Protein AF-A0A349KTE0-F1 (afdb_monomer_lite)

Foldseek 3Di:
DLQQLLQLCLPAVFFLPDDCSNVSSVVSSVVSVVVVVVVVVCLVVVNQDQDDLVLLVVLVVLLVVLLVLQQCDQEVPCGQASYPPGPHGNVSVVSSVVVLVVVLVVVLVVSCVVRVVRHSSSSSNVSSVVSSVSSVVSND

Radius of gyration: 15.8 Å; chains: 1; bounding box: 38×25×48 Å

pLDDT: mean 93.39, std 5.72, range [71.94, 98.75]

Sequence (140 aa):
ALDEFARIRGDEETDLSGTARAAMAIQARADEADRFSRDIDNAEQAKLPRLSAARFAALDKKLNLVYRKIMDAAPPGAPGLVSQYATVTKDNVRHAQRAWLAYRDALVGFGVLRYPAIPASAWKAMLTERRIVQLSELLQ

Secondary structure (DSSP, 8-state):
-HHHHHHHHHHHSS---SS-HHHHHHHHHHHHHHHHHHHHHHHHTT-S----HHHHHHHHHHHHHHHHHHHH---TT-TTBSSTT---BHHHHHHHHHHHHHHHHHHHHHHHHH-TTS-HHHHHHHHHHHHHHHHHHTT-

Structure (mmCIF, N/CA/C/O backbone):
data_AF-A0A349KTE0-F1
#
_entry.id   AF-A0A349KTE0-F1
#
loop_
_atom_site.group_PDB
_atom_site.id
_atom_site.type_symbol
_atom_site.label_atom_id
_atom_site.label_alt_id
_atom_site.label_comp_id
_atom_site.label_asym_id
_atom_site.label_entity_id
_atom_site.label_seq_id
_atom_site.pdbx_PDB_ins_code
_atom_site.Cartn_x
_atom_site.Cartn_y
_atom_site.Cartn_z
_atom_site.occupancy
_atom_site.B_iso_or_equiv
_atom_site.auth_seq_id
_atom_site.auth_comp_id
_atom_site.auth_asym_id
_atom_site.auth_atom_id
_atom_site.pdbx_PDB_model_num
ATOM 1 N N . ALA A 1 1 ? -2.534 -12.111 3.142 1.00 95.00 1 ALA A N 1
ATOM 2 C CA . ALA A 1 1 ? -2.794 -10.841 2.426 1.00 95.00 1 ALA A CA 1
ATOM 3 C C . ALA A 1 1 ? -1.601 -9.891 2.527 1.00 95.00 1 ALA A C 1
ATOM 5 O O . ALA A 1 1 ? -1.104 -9.499 1.483 1.00 95.00 1 ALA A O 1
ATOM 6 N N . LEU A 1 2 ? -1.103 -9.582 3.738 1.00 97.38 2 LEU A N 1
ATOM 7 C CA . LEU A 1 2 ? 0.149 -8.828 3.920 1.00 97.38 2 LEU A CA 1
ATOM 8 C C . LEU A 1 2 ? 1.325 -9.478 3.182 1.00 97.38 2 LEU A C 1
ATOM 10 O O . LEU A 1 2 ? 1.927 -8.823 2.344 1.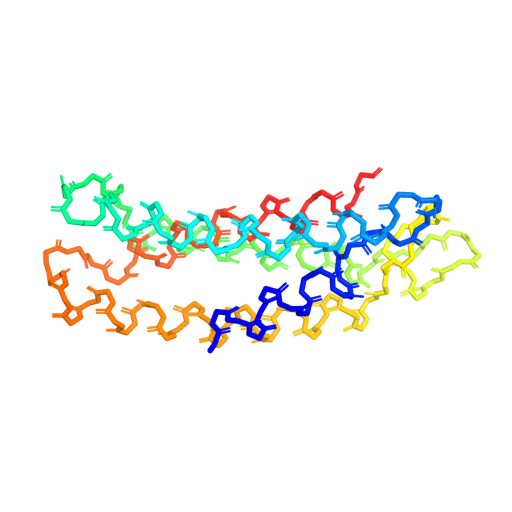00 97.38 2 LEU A O 1
ATOM 14 N N . ASP A 1 3 ? 1.595 -10.760 3.447 1.00 97.88 3 ASP A N 1
ATOM 15 C CA . ASP A 1 3 ? 2.742 -11.464 2.854 1.00 97.88 3 ASP A CA 1
ATOM 16 C C . ASP A 1 3 ? 2.748 -11.408 1.329 1.00 97.88 3 ASP A C 1
ATOM 18 O O . ASP A 1 3 ? 3.791 -11.182 0.727 1.00 97.88 3 ASP A O 1
ATOM 22 N N . GLU A 1 4 ? 1.577 -11.564 0.708 1.00 98.19 4 GLU A N 1
ATOM 23 C CA . GLU A 1 4 ? 1.454 -11.519 -0.747 1.00 98.19 4 GLU A CA 1
ATOM 24 C C . GLU A 1 4 ? 1.688 -10.108 -1.291 1.00 98.19 4 GLU A C 1
ATOM 26 O O . GLU A 1 4 ? 2.428 -9.938 -2.255 1.00 98.19 4 GLU A O 1
ATOM 31 N N . PHE A 1 5 ? 1.129 -9.080 -0.643 1.00 98.44 5 PHE A N 1
ATOM 32 C CA . PHE A 1 5 ? 1.420 -7.697 -1.013 1.00 98.44 5 PHE A CA 1
ATOM 33 C C . PHE A 1 5 ? 2.912 -7.369 -0.849 1.00 98.44 5 PHE A C 1
ATOM 35 O O . PHE A 1 5 ? 3.512 -6.816 -1.766 1.00 98.44 5 PHE A O 1
ATOM 42 N N . ALA A 1 6 ? 3.522 -7.748 0.275 1.00 98.00 6 ALA A N 1
ATOM 43 C CA . ALA A 1 6 ? 4.934 -7.507 0.560 1.00 98.00 6 ALA A CA 1
ATOM 44 C C . ALA A 1 6 ? 5.857 -8.233 -0.429 1.00 98.00 6 ALA A C 1
ATOM 46 O O . ALA A 1 6 ? 6.843 -7.662 -0.893 1.00 98.00 6 ALA A O 1
ATOM 47 N N . ARG A 1 7 ? 5.516 -9.476 -0.791 1.00 97.94 7 ARG A N 1
ATOM 48 C CA . ARG A 1 7 ? 6.227 -10.254 -1.808 1.00 97.94 7 ARG A CA 1
ATOM 49 C C . ARG A 1 7 ? 6.134 -9.585 -3.181 1.00 97.94 7 ARG A C 1
ATOM 51 O O . ARG A 1 7 ? 7.167 -9.318 -3.776 1.00 97.94 7 ARG A O 1
ATOM 58 N N . ILE A 1 8 ? 4.929 -9.247 -3.653 1.00 98.00 8 ILE A N 1
ATOM 59 C CA . ILE A 1 8 ? 4.746 -8.573 -4.952 1.00 98.00 8 ILE A CA 1
ATOM 60 C C . ILE A 1 8 ? 5.463 -7.214 -4.969 1.00 98.00 8 ILE A C 1
ATOM 62 O O . ILE A 1 8 ? 6.110 -6.874 -5.953 1.00 98.00 8 ILE A O 1
ATOM 66 N N . ARG A 1 9 ? 5.411 -6.436 -3.881 1.00 95.12 9 ARG A N 1
ATOM 67 C CA . ARG A 1 9 ? 6.155 -5.169 -3.768 1.00 95.12 9 ARG A CA 1
ATOM 68 C C . ARG A 1 9 ? 7.658 -5.359 -3.952 1.00 95.12 9 ARG A C 1
ATOM 70 O O . ARG A 1 9 ? 8.266 -4.610 -4.712 1.00 95.12 9 ARG A O 1
ATOM 77 N N . GLY A 1 10 ? 8.238 -6.340 -3.265 1.00 95.75 10 GLY A N 1
ATOM 78 C CA . GLY A 1 10 ? 9.665 -6.638 -3.364 1.00 95.75 10 GLY A CA 1
ATOM 79 C C . GLY A 1 10 ? 10.067 -7.178 -4.736 1.00 95.75 10 GLY A C 1
ATOM 80 O O . GLY A 1 10 ? 11.042 -6.711 -5.314 1.00 95.75 10 GLY A O 1
ATOM 81 N N . ASP A 1 11 ? 9.297 -8.123 -5.271 1.00 94.81 11 ASP A N 1
ATOM 82 C CA . ASP A 1 11 ? 9.649 -8.849 -6.495 1.00 94.81 11 ASP A CA 1
ATOM 83 C C . ASP A 1 11 ? 9.341 -8.056 -7.776 1.00 94.81 11 ASP A C 1
ATOM 85 O O . ASP A 1 11 ? 10.004 -8.244 -8.794 1.00 94.81 11 ASP A O 1
ATOM 89 N N . GLU A 1 12 ? 8.312 -7.204 -7.753 1.00 95.19 12 GLU A N 1
ATOM 90 C CA . GLU A 1 12 ? 7.742 -6.606 -8.966 1.00 95.19 12 GLU A CA 1
ATOM 91 C C . GLU A 1 12 ? 7.700 -5.073 -8.947 1.00 95.19 12 GLU A C 1
ATOM 93 O O . GLU A 1 12 ? 7.797 -4.444 -9.999 1.00 95.19 12 GLU A O 1
ATOM 98 N N . GLU A 1 13 ? 7.545 -4.448 -7.777 1.00 92.69 13 GLU A N 1
ATOM 99 C CA . GLU A 1 13 ? 7.400 -2.988 -7.638 1.00 92.69 13 GLU A CA 1
ATOM 100 C C . GLU A 1 13 ? 8.626 -2.325 -6.984 1.00 92.69 13 GLU A C 1
ATOM 102 O O . GLU A 1 13 ? 8.537 -1.231 -6.425 1.00 92.69 13 GLU A O 1
ATOM 107 N N . THR A 1 14 ? 9.771 -3.003 -7.062 1.00 91.31 14 THR A N 1
ATOM 108 C CA . THR A 1 14 ? 11.098 -2.507 -6.687 1.00 91.31 14 THR A CA 1
ATOM 109 C C . THR A 1 14 ? 11.945 -2.419 -7.951 1.00 91.31 14 THR A C 1
ATOM 111 O O . THR A 1 14 ? 11.856 -3.293 -8.812 1.00 91.31 14 THR A O 1
ATOM 114 N N . ASP A 1 15 ? 12.757 -1.370 -8.092 1.00 86.81 15 ASP A N 1
ATOM 115 C CA . ASP A 1 15 ? 13.708 -1.323 -9.199 1.00 86.81 15 ASP A CA 1
ATOM 116 C C . ASP A 1 15 ? 14.790 -2.391 -8.999 1.00 86.81 15 ASP A C 1
ATOM 118 O O . ASP A 1 15 ? 15.509 -2.401 -8.000 1.00 86.81 15 ASP A O 1
ATOM 122 N N . LEU A 1 16 ? 14.878 -3.315 -9.953 1.00 84.75 16 LEU A N 1
ATOM 123 C CA . LEU A 1 16 ? 15.804 -4.443 -9.930 1.00 84.75 16 LEU A CA 1
ATOM 124 C C . LEU A 1 16 ? 17.009 -4.218 -10.845 1.00 84.75 16 LEU A C 1
ATOM 126 O O . LEU A 1 16 ? 17.703 -5.174 -11.215 1.00 84.75 16 LEU A O 1
ATOM 130 N N . SER A 1 17 ? 17.263 -2.966 -11.215 1.00 83.50 17 SER A N 1
ATOM 131 C CA . SER A 1 17 ? 18.506 -2.560 -11.850 1.00 83.50 17 SER A CA 1
ATOM 132 C C . SER A 1 17 ? 19.695 -2.654 -10.869 1.00 83.50 17 SER A C 1
ATOM 134 O O . SER A 1 17 ? 19.551 -2.660 -9.645 1.00 83.50 17 SER A O 1
ATOM 136 N N . GLY A 1 18 ? 20.912 -2.785 -11.405 1.00 84.94 18 GLY A N 1
ATOM 137 C CA . GLY A 1 18 ? 22.141 -2.812 -10.604 1.00 84.94 18 GLY A CA 1
ATOM 138 C C . GLY A 1 18 ? 22.396 -4.100 -9.801 1.00 84.94 18 GLY A C 1
ATOM 139 O O . GLY A 1 18 ? 21.702 -5.112 -9.909 1.00 84.94 18 GLY A O 1
ATOM 140 N N . THR A 1 19 ? 23.468 -4.082 -9.004 1.00 87.38 19 THR A N 1
ATOM 141 C CA . THR A 1 19 ? 23.961 -5.253 -8.252 1.00 87.38 19 THR A CA 1
ATOM 142 C C . THR A 1 19 ? 23.279 -5.441 -6.895 1.00 87.38 19 THR A C 1
ATOM 144 O O . THR A 1 19 ? 23.279 -6.550 -6.365 1.00 87.38 19 THR A O 1
ATOM 147 N N . ALA A 1 20 ? 22.650 -4.392 -6.350 1.00 88.25 20 ALA A N 1
ATOM 148 C CA . ALA A 1 20 ? 21.967 -4.413 -5.053 1.00 88.25 20 ALA A CA 1
ATOM 149 C C . ALA A 1 20 ? 20.504 -4.900 -5.113 1.00 88.25 20 ALA A C 1
ATOM 151 O O . ALA A 1 20 ? 19.861 -5.028 -4.071 1.00 88.25 20 ALA A O 1
ATOM 152 N N . ARG A 1 21 ? 19.980 -5.214 -6.306 1.00 90.19 21 ARG A N 1
ATOM 153 C CA . ARG A 1 21 ? 18.568 -5.563 -6.556 1.00 90.19 21 ARG A CA 1
ATOM 154 C C . ARG A 1 21 ? 17.963 -6.588 -5.590 1.00 90.19 21 ARG A C 1
ATOM 156 O O . ARG A 1 21 ? 16.847 -6.410 -5.119 1.00 90.19 21 ARG A O 1
ATOM 163 N N . ALA A 1 22 ? 18.708 -7.642 -5.245 1.00 90.00 22 ALA A N 1
ATOM 164 C CA . ALA A 1 22 ? 18.221 -8.679 -4.334 1.00 90.00 22 ALA A CA 1
ATOM 165 C C . ALA A 1 22 ? 18.047 -8.144 -2.904 1.00 90.00 22 ALA A C 1
ATOM 167 O O . ALA A 1 22 ? 17.052 -8.441 -2.249 1.00 90.00 22 ALA A O 1
ATOM 168 N N . ALA A 1 23 ? 18.987 -7.318 -2.436 1.00 92.56 23 ALA A N 1
ATOM 169 C CA . ALA A 1 23 ? 18.890 -6.676 -1.131 1.00 92.56 23 ALA A CA 1
ATOM 170 C C . ALA A 1 23 ? 17.733 -5.667 -1.092 1.00 92.56 23 ALA A C 1
ATOM 172 O O . ALA A 1 23 ? 17.006 -5.622 -0.106 1.00 92.56 23 ALA A O 1
ATOM 173 N N . MET A 1 24 ? 17.513 -4.914 -2.176 1.00 92.38 24 MET A N 1
ATOM 174 C CA . MET A 1 24 ? 16.391 -3.975 -2.290 1.00 92.38 24 MET A CA 1
ATOM 175 C C . MET A 1 24 ? 15.033 -4.684 -2.236 1.00 92.38 24 MET A C 1
ATOM 177 O O . MET A 1 24 ? 14.165 -4.260 -1.478 1.00 92.38 24 MET A O 1
ATOM 181 N N . ALA A 1 25 ? 14.863 -5.793 -2.962 1.00 94.06 25 ALA A N 1
ATOM 182 C CA . ALA A 1 25 ? 13.634 -6.590 -2.922 1.00 94.06 25 ALA A CA 1
ATOM 183 C C . ALA A 1 25 ? 13.354 -7.155 -1.515 1.00 94.06 25 ALA A C 1
ATOM 185 O O . ALA A 1 25 ? 12.230 -7.075 -1.012 1.00 94.06 25 ALA A O 1
ATOM 186 N N . ILE A 1 26 ? 14.391 -7.680 -0.848 1.00 94.69 26 ILE A N 1
ATOM 187 C CA . ILE A 1 26 ? 14.298 -8.162 0.539 1.00 94.69 26 ILE A CA 1
ATOM 188 C C . ILE A 1 26 ? 13.907 -7.019 1.479 1.00 94.69 26 ILE A C 1
ATOM 190 O O . ILE A 1 26 ? 13.010 -7.196 2.304 1.00 94.69 26 ILE A O 1
ATOM 194 N N . GLN A 1 27 ? 14.537 -5.850 1.338 1.00 94.50 27 GLN A N 1
ATOM 195 C CA . GLN A 1 27 ? 14.244 -4.683 2.164 1.00 94.50 27 GLN A CA 1
ATOM 196 C C . GLN A 1 27 ? 12.806 -4.200 1.963 1.00 94.50 27 GLN A C 1
ATOM 198 O O . GLN A 1 27 ? 12.102 -3.989 2.942 1.00 94.50 27 GLN A O 1
ATOM 203 N N . ALA A 1 28 ? 12.331 -4.098 0.720 1.00 94.69 28 ALA A N 1
ATOM 204 C CA . ALA A 1 28 ? 10.960 -3.689 0.424 1.00 94.69 28 ALA A CA 1
ATOM 205 C C . ALA A 1 28 ? 9.926 -4.636 1.055 1.00 94.69 28 ALA A C 1
ATOM 207 O O . ALA A 1 28 ? 8.916 -4.184 1.598 1.00 94.69 28 ALA A O 1
ATOM 208 N N . ARG A 1 29 ? 10.191 -5.950 1.046 1.00 96.75 29 ARG A N 1
ATOM 209 C CA . ARG A 1 29 ? 9.346 -6.932 1.737 1.00 96.75 29 ARG A CA 1
ATOM 210 C C . ARG A 1 29 ? 9.393 -6.758 3.259 1.00 96.75 29 ARG A C 1
ATOM 212 O O . ARG A 1 29 ? 8.342 -6.789 3.901 1.00 96.75 29 ARG A O 1
ATOM 219 N N . ALA A 1 30 ? 10.587 -6.600 3.830 1.00 96.88 30 ALA A N 1
ATOM 220 C CA . ALA A 1 30 ? 10.775 -6.411 5.268 1.00 96.88 30 ALA A CA 1
ATOM 221 C C . ALA A 1 30 ? 10.090 -5.127 5.765 1.00 96.88 30 ALA A C 1
ATOM 223 O O . ALA A 1 30 ? 9.395 -5.153 6.779 1.00 96.88 30 ALA A O 1
ATOM 224 N N . ASP A 1 31 ? 10.181 -4.040 4.997 1.00 97.06 31 ASP A N 1
ATOM 225 C CA . ASP A 1 31 ? 9.562 -2.758 5.321 1.00 97.06 31 ASP A CA 1
ATOM 226 C C . ASP A 1 31 ? 8.043 -2.873 5.495 1.00 97.06 31 ASP A C 1
ATOM 228 O O . ASP A 1 31 ? 7.482 -2.232 6.387 1.00 97.06 31 ASP A O 1
ATOM 232 N N . GLU A 1 32 ? 7.352 -3.679 4.681 1.00 97.75 32 GLU A N 1
ATOM 233 C CA . GLU A 1 32 ? 5.907 -3.891 4.839 1.00 97.75 32 GLU A CA 1
ATOM 234 C C . GLU A 1 32 ? 5.569 -4.675 6.113 1.00 97.75 32 GLU A C 1
ATOM 236 O O . GLU A 1 32 ? 4.598 -4.337 6.796 1.00 97.75 32 GLU A O 1
ATOM 241 N N . ALA A 1 33 ? 6.382 -5.673 6.473 1.00 97.12 33 ALA A N 1
ATOM 242 C CA . ALA A 1 33 ? 6.212 -6.434 7.711 1.00 97.12 33 ALA A CA 1
ATOM 243 C C . ALA A 1 33 ? 6.457 -5.558 8.952 1.00 97.12 33 ALA A C 1
ATOM 245 O O . ALA A 1 33 ? 5.626 -5.519 9.864 1.00 97.12 33 ALA A O 1
ATOM 246 N N . ASP A 1 34 ? 7.533 -4.771 8.949 1.00 97.88 34 ASP A N 1
ATOM 247 C CA . ASP A 1 34 ? 7.853 -3.832 10.027 1.00 97.88 34 ASP A CA 1
ATOM 248 C C . ASP A 1 34 ? 6.774 -2.758 10.177 1.00 97.88 34 ASP A C 1
ATOM 250 O O . ASP A 1 34 ? 6.401 -2.356 11.281 1.00 97.88 34 ASP A O 1
ATOM 254 N N . ARG A 1 35 ? 6.256 -2.252 9.052 1.00 95.62 35 ARG A N 1
ATOM 255 C CA . ARG A 1 35 ? 5.151 -1.291 9.059 1.00 95.62 35 ARG A CA 1
ATOM 256 C C . ARG A 1 35 ? 3.877 -1.908 9.626 1.00 95.62 35 ARG A C 1
ATOM 258 O O . ARG A 1 35 ? 3.233 -1.242 10.428 1.00 95.62 35 ARG A O 1
ATOM 265 N N . PHE A 1 36 ? 3.539 -3.144 9.262 1.00 96.69 36 PHE A N 1
ATOM 266 C CA . PHE A 1 36 ? 2.408 -3.849 9.859 1.00 96.69 36 PHE A CA 1
ATOM 267 C C . PHE A 1 36 ? 2.567 -3.975 11.379 1.00 96.69 36 PHE A C 1
ATOM 269 O O . PHE A 1 36 ? 1.653 -3.591 12.103 1.00 96.69 36 PHE A O 1
ATOM 276 N N . SER A 1 37 ? 3.734 -4.411 11.870 1.00 97.00 37 SER A N 1
ATOM 277 C CA . SER A 1 37 ? 3.992 -4.503 13.316 1.00 97.00 37 SER A CA 1
ATOM 278 C C . SER A 1 37 ? 3.781 -3.156 14.013 1.00 97.00 37 SER A C 1
ATOM 280 O O . SER A 1 37 ? 3.048 -3.074 14.996 1.00 97.00 37 SER A O 1
ATOM 282 N N . ARG A 1 38 ? 4.332 -2.071 13.450 1.00 95.75 38 ARG A N 1
ATOM 283 C CA . ARG A 1 38 ? 4.143 -0.712 13.984 1.00 95.75 38 ARG A CA 1
ATOM 284 C C . ARG A 1 38 ? 2.684 -0.262 13.974 1.00 95.75 38 ARG A C 1
ATOM 286 O O . ARG A 1 38 ? 2.265 0.451 14.883 1.00 95.75 38 ARG A O 1
ATOM 293 N N . ASP A 1 39 ? 1.912 -0.633 12.956 1.00 94.19 39 ASP A N 1
ATOM 294 C CA . ASP A 1 39 ? 0.487 -0.298 12.881 1.00 94.19 39 ASP A CA 1
ATOM 295 C C . ASP A 1 39 ? -0.296 -0.979 14.014 1.00 94.19 39 ASP A C 1
ATOM 297 O O . ASP A 1 39 ? -1.148 -0.339 14.634 1.00 94.19 39 ASP A O 1
ATOM 301 N N . ILE A 1 40 ? 0.037 -2.237 14.328 1.00 95.81 40 ILE A N 1
ATOM 302 C CA . ILE A 1 40 ? -0.545 -2.975 15.456 1.00 95.81 40 ILE A CA 1
ATOM 303 C C . ILE A 1 40 ? -0.138 -2.348 16.792 1.00 95.81 40 ILE A C 1
ATOM 305 O O . ILE A 1 40 ? -1.012 -2.025 17.595 1.00 95.81 40 ILE A O 1
ATOM 309 N N . ASP A 1 41 ? 1.150 -2.074 17.005 1.00 95.50 41 ASP A N 1
ATOM 310 C CA . ASP A 1 41 ? 1.636 -1.447 18.242 1.00 95.50 41 ASP A CA 1
ATOM 311 C C . ASP A 1 41 ? 0.980 -0.080 18.489 1.00 95.50 41 ASP A C 1
ATOM 313 O O . ASP A 1 41 ? 0.565 0.244 19.606 1.00 95.50 41 ASP A O 1
ATOM 317 N N . ASN A 1 42 ? 0.835 0.728 17.434 1.00 93.19 42 ASN A N 1
ATOM 318 C CA . ASN A 1 42 ? 0.157 2.017 17.515 1.00 93.19 42 ASN A CA 1
ATOM 319 C C . ASN A 1 42 ? -1.335 1.863 17.828 1.00 93.19 42 ASN A C 1
ATOM 321 O O . ASN A 1 42 ? -1.890 2.694 18.549 1.00 93.19 42 ASN A O 1
ATOM 325 N N . ALA A 1 43 ? -1.997 0.830 17.307 1.00 92.81 43 ALA A N 1
ATOM 326 C CA . ALA A 1 43 ? -3.398 0.562 17.605 1.00 92.81 43 ALA A CA 1
ATOM 327 C C . ALA A 1 43 ? -3.603 0.112 19.059 1.00 92.81 43 ALA A C 1
ATOM 329 O O . ALA A 1 43 ? -4.490 0.646 19.728 1.00 92.81 43 ALA A O 1
ATOM 330 N N . GLU A 1 44 ? -2.749 -0.780 19.575 1.00 94.06 44 GLU A N 1
ATOM 331 C CA . GLU A 1 44 ? -2.764 -1.212 20.983 1.00 94.06 44 GLU A CA 1
ATOM 332 C C . GLU A 1 44 ? -2.556 -0.032 21.943 1.00 94.06 44 GLU A C 1
ATOM 334 O O . GLU A 1 44 ? -3.177 0.043 23.001 1.00 94.06 44 GLU A O 1
ATOM 339 N N . GLN A 1 45 ? -1.734 0.942 21.550 1.00 92.50 45 GLN A N 1
ATOM 340 C CA . GLN A 1 45 ? -1.469 2.148 22.339 1.00 92.50 45 GLN A CA 1
ATOM 341 C C . GLN A 1 45 ? -2.486 3.278 22.099 1.00 92.50 45 GLN A C 1
ATOM 343 O O . GLN A 1 45 ? -2.291 4.387 22.598 1.00 92.50 45 GLN A O 1
ATOM 348 N N . ALA A 1 46 ? -3.547 3.038 21.318 1.00 83.69 46 ALA A N 1
ATOM 349 C CA . ALA A 1 46 ? -4.534 4.042 20.906 1.00 83.69 46 ALA A CA 1
ATOM 350 C C . ALA A 1 46 ? -3.922 5.294 20.231 1.00 83.69 46 ALA A C 1
ATOM 352 O O . ALA A 1 46 ? -4.478 6.393 20.297 1.00 83.69 46 ALA A O 1
ATOM 353 N N . LYS A 1 47 ? -2.781 5.123 19.553 1.00 84.62 47 LYS A N 1
ATOM 354 C CA . LYS A 1 47 ? -2.014 6.170 18.857 1.00 84.62 47 LYS A CA 1
ATOM 355 C C . LYS A 1 47 ? -2.365 6.316 17.379 1.00 84.62 47 LYS A C 1
ATOM 357 O O . LYS A 1 47 ? -1.789 7.172 16.708 1.00 84.62 47 LYS A O 1
ATOM 362 N N . LEU A 1 48 ? -3.290 5.513 16.845 1.00 78.81 48 LEU A N 1
ATOM 363 C CA . LEU A 1 48 ? -3.695 5.691 15.454 1.00 78.81 48 LEU A CA 1
ATOM 364 C C . LEU A 1 48 ? -4.382 7.050 15.252 1.00 78.81 48 LEU A C 1
ATOM 366 O O . LEU A 1 48 ? -5.264 7.419 16.037 1.00 78.81 48 LEU A O 1
ATOM 370 N N . PRO A 1 49 ? -4.018 7.799 14.194 1.00 72.12 49 PRO A N 1
ATOM 371 C CA . PRO A 1 49 ? -4.600 9.107 13.956 1.00 72.12 49 PRO A CA 1
ATOM 372 C C . PRO A 1 49 ? -6.110 8.975 13.733 1.00 72.12 49 PRO A C 1
ATOM 374 O O . PRO A 1 49 ? -6.568 8.159 12.930 1.00 72.12 49 PRO A O 1
ATOM 377 N N . ARG A 1 50 ? -6.905 9.804 14.417 1.00 72.38 50 ARG A N 1
ATOM 378 C CA . ARG A 1 50 ? -8.362 9.860 14.224 1.00 72.38 50 ARG A CA 1
ATOM 379 C C . ARG A 1 50 ? -8.686 10.583 12.915 1.00 72.38 50 ARG A C 1
ATOM 381 O O . ARG A 1 50 ? -9.081 11.745 12.911 1.00 72.38 50 ARG A O 1
ATOM 388 N N . LEU A 1 51 ? -8.477 9.907 11.788 1.00 78.62 51 LEU A N 1
ATOM 389 C CA . LEU A 1 51 ? -8.751 10.465 10.463 1.00 78.62 51 LEU A CA 1
ATOM 390 C C . LEU A 1 51 ? -10.236 10.300 10.126 1.00 78.62 51 LEU A C 1
ATOM 392 O O . LEU A 1 51 ? -10.815 9.212 10.221 1.00 78.62 51 LEU A O 1
ATOM 396 N N . SER A 1 52 ? -10.854 11.408 9.719 1.00 83.94 52 SER A N 1
ATOM 397 C CA . SER A 1 52 ? -12.266 11.453 9.349 1.00 83.94 52 SER A CA 1
ATOM 398 C C . SER A 1 52 ? -12.532 10.755 8.012 1.00 83.94 52 SER A C 1
ATOM 400 O O . SER A 1 52 ? -11.646 10.616 7.163 1.00 83.94 52 SER A O 1
ATOM 402 N N . ALA A 1 53 ? -13.788 10.369 7.777 1.00 90.25 53 ALA A N 1
ATOM 403 C CA . ALA A 1 53 ? -14.224 9.840 6.484 1.00 90.25 53 ALA A CA 1
ATOM 404 C C . ALA A 1 53 ? -13.961 10.824 5.326 1.00 90.25 53 ALA A C 1
ATOM 406 O O . ALA A 1 53 ? -13.559 10.407 4.242 1.00 90.25 53 ALA A O 1
ATOM 407 N N . ALA A 1 54 ? -14.104 12.132 5.573 1.00 92.56 54 ALA A N 1
ATOM 408 C CA . ALA A 1 54 ? -13.779 13.171 4.596 1.00 92.56 54 ALA A CA 1
ATOM 409 C C . ALA A 1 54 ? -12.287 13.165 4.226 1.00 92.56 54 ALA A C 1
ATOM 411 O O . ALA A 1 54 ? -11.935 13.285 3.050 1.00 92.56 54 ALA A O 1
ATOM 412 N N . ARG A 1 55 ? -11.401 12.963 5.213 1.00 92.44 55 ARG A N 1
ATOM 413 C CA . ARG A 1 55 ? -9.963 12.834 4.962 1.00 92.44 55 ARG A CA 1
ATOM 414 C C . ARG A 1 55 ? -9.649 11.581 4.149 1.00 92.44 55 ARG A C 1
ATOM 416 O O . ARG A 1 55 ? -8.903 11.686 3.180 1.00 92.44 55 ARG A O 1
ATOM 423 N N . PHE A 1 56 ? -10.249 10.435 4.480 1.00 94.69 56 PHE A N 1
ATOM 424 C CA . PHE A 1 56 ? -10.106 9.223 3.667 1.00 94.69 56 PHE A CA 1
ATOM 425 C C . PHE A 1 56 ? -10.550 9.455 2.214 1.00 94.69 56 PHE A C 1
ATOM 427 O O . PHE A 1 56 ? -9.802 9.130 1.299 1.00 94.69 56 PHE A O 1
ATOM 434 N N . ALA A 1 57 ? -11.705 10.085 1.984 1.00 96.31 57 ALA A N 1
ATOM 435 C CA . ALA A 1 57 ? -12.191 10.363 0.632 1.00 96.31 57 ALA A CA 1
ATOM 436 C C . ALA A 1 57 ? -11.234 11.265 -0.174 1.00 96.31 57 ALA A C 1
ATOM 438 O O . ALA A 1 57 ? -11.032 11.053 -1.370 1.00 96.31 57 ALA A O 1
ATOM 439 N N . ALA A 1 58 ? -10.616 12.262 0.468 1.00 97.19 58 ALA A N 1
ATOM 440 C CA . ALA A 1 58 ? -9.607 13.104 -0.176 1.00 97.19 58 ALA A CA 1
ATOM 441 C C . ALA A 1 58 ? -8.341 12.309 -0.546 1.00 97.19 58 ALA A C 1
ATOM 443 O O . ALA A 1 58 ? -7.779 12.493 -1.628 1.00 97.19 58 ALA A O 1
ATOM 444 N N . LEU A 1 59 ? -7.911 11.404 0.333 1.00 97.69 59 LEU A N 1
ATOM 445 C CA . LEU A 1 59 ? -6.761 10.534 0.101 1.00 97.69 59 LEU A CA 1
ATOM 446 C C . LEU A 1 59 ? -7.028 9.513 -1.000 1.00 97.69 59 LEU A C 1
ATOM 448 O O . LEU A 1 59 ? -6.181 9.336 -1.864 1.00 97.69 59 LEU A O 1
ATOM 452 N N . ASP A 1 60 ? -8.206 8.900 -1.035 1.00 97.81 60 ASP A N 1
ATOM 453 C CA . ASP A 1 60 ? -8.577 7.952 -2.086 1.00 97.81 60 ASP A CA 1
ATOM 454 C C . ASP A 1 60 ? -8.589 8.620 -3.473 1.00 97.81 60 ASP A C 1
ATOM 456 O O . ASP A 1 60 ? -8.024 8.100 -4.439 1.00 97.81 60 ASP A O 1
ATOM 460 N N . LYS A 1 61 ? -9.106 9.853 -3.569 1.00 98.38 61 LYS A N 1
ATOM 461 C CA . LYS A 1 61 ? -8.989 10.665 -4.793 1.00 98.38 61 LYS A CA 1
ATOM 462 C C . LYS A 1 61 ? -7.530 10.914 -5.180 1.00 98.38 61 LYS A C 1
ATOM 464 O O . LYS A 1 61 ? -7.185 10.801 -6.358 1.00 98.38 61 LYS A O 1
ATOM 469 N N . LYS A 1 62 ? -6.669 11.241 -4.208 1.00 98.38 62 LYS A N 1
ATOM 470 C CA . LYS A 1 62 ? -5.232 11.457 -4.443 1.00 98.38 62 LYS A CA 1
ATOM 471 C C . LYS A 1 62 ? -4.540 10.173 -4.906 1.00 98.38 62 LYS A C 1
ATOM 473 O O . LYS A 1 62 ? -3.774 10.232 -5.862 1.00 98.38 62 LYS A O 1
ATOM 478 N N . LEU A 1 63 ? -4.840 9.031 -4.289 1.00 98.56 63 LEU A N 1
ATOM 479 C CA . LEU A 1 63 ? -4.321 7.722 -4.681 1.00 98.56 63 LEU A CA 1
ATOM 480 C C . LEU A 1 63 ? -4.670 7.411 -6.138 1.00 98.56 63 LEU A C 1
ATOM 482 O O . LEU A 1 63 ? -3.780 7.126 -6.932 1.00 98.56 63 LEU A O 1
ATOM 486 N N . ASN A 1 64 ? -5.944 7.548 -6.510 1.00 98.44 64 ASN A N 1
ATOM 487 C CA . ASN A 1 64 ? -6.402 7.316 -7.881 1.00 98.44 64 ASN A CA 1
ATOM 488 C C . ASN A 1 64 ? -5.769 8.285 -8.892 1.00 98.44 64 ASN A C 1
ATOM 490 O O . ASN A 1 64 ? -5.552 7.930 -10.049 1.00 98.44 64 ASN A O 1
ATOM 494 N N . LEU A 1 65 ? -5.473 9.522 -8.486 1.00 98.38 65 LEU A N 1
ATOM 495 C CA . LEU A 1 65 ? -4.759 10.481 -9.327 1.00 98.38 65 LEU A CA 1
ATOM 496 C C . LEU A 1 65 ? -3.297 10.068 -9.541 1.00 98.38 65 LEU A C 1
ATOM 498 O O . LEU A 1 65 ? -2.837 10.088 -10.678 1.00 98.38 65 LEU A O 1
ATOM 502 N N . VAL A 1 66 ? -2.576 9.680 -8.485 1.00 98.00 66 VAL A N 1
ATOM 503 C CA . VAL A 1 66 ? -1.180 9.213 -8.597 1.00 98.00 66 VAL A CA 1
ATOM 504 C C . VAL A 1 66 ? -1.106 7.929 -9.420 1.00 98.00 66 VAL A C 1
ATOM 506 O O . VAL A 1 66 ? -0.294 7.832 -10.332 1.00 98.00 66 VAL A O 1
ATOM 509 N N . TYR A 1 67 ? -2.006 6.982 -9.167 1.00 98.19 67 TYR A N 1
ATOM 510 C CA . TYR A 1 67 ? -2.090 5.747 -9.937 1.00 98.19 67 TYR A CA 1
ATOM 511 C C . TYR A 1 67 ? -2.322 6.012 -11.433 1.00 98.19 67 TYR A C 1
ATOM 513 O O . TYR A 1 67 ? -1.630 5.440 -12.271 1.00 98.19 67 TYR A O 1
ATOM 521 N N . ARG A 1 68 ? -3.239 6.926 -11.790 1.00 97.81 68 ARG A N 1
ATOM 522 C CA . ARG A 1 68 ? -3.446 7.320 -13.194 1.00 97.81 68 ARG A CA 1
ATOM 523 C C . ARG A 1 68 ? -2.195 7.929 -13.816 1.00 97.81 68 ARG A C 1
ATOM 525 O O . ARG A 1 68 ? -1.822 7.507 -14.899 1.00 97.81 68 ARG A O 1
ATOM 532 N N . LYS A 1 69 ? -1.491 8.819 -13.106 1.00 96.19 69 LYS A N 1
ATOM 533 C CA . LYS A 1 69 ? -0.217 9.379 -13.592 1.00 96.19 69 LYS A CA 1
ATOM 534 C C . LYS A 1 69 ? 0.799 8.294 -13.958 1.00 96.19 69 LYS A C 1
ATOM 536 O O . LYS A 1 69 ? 1.460 8.421 -14.977 1.00 96.19 69 LYS A O 1
ATOM 541 N N . ILE A 1 70 ? 0.893 7.228 -13.162 1.00 95.50 70 ILE A N 1
ATOM 542 C CA . ILE A 1 70 ? 1.766 6.080 -13.455 1.00 95.50 70 ILE A CA 1
ATOM 543 C C . ILE A 1 70 ? 1.298 5.324 -14.703 1.00 95.50 70 ILE A C 1
ATOM 545 O O . ILE A 1 70 ? 2.107 4.957 -15.551 1.00 95.50 70 ILE A O 1
ATOM 549 N N . MET A 1 71 ? -0.008 5.090 -14.840 1.00 95.75 71 MET A N 1
ATOM 550 C CA . MET A 1 71 ? -0.559 4.391 -16.007 1.00 95.75 71 MET A CA 1
ATOM 551 C C . MET A 1 71 ? -0.406 5.197 -17.305 1.00 95.75 71 MET A C 1
ATOM 553 O O . MET A 1 71 ? -0.176 4.609 -18.366 1.00 95.75 71 MET A O 1
ATOM 557 N N . ASP A 1 72 ? -0.481 6.523 -17.205 1.00 94.62 72 ASP A N 1
ATOM 558 C CA . ASP A 1 72 ? -0.354 7.463 -18.319 1.00 94.62 72 ASP A CA 1
ATOM 559 C C . ASP A 1 72 ? 1.114 7.778 -18.662 1.00 94.62 72 ASP A C 1
ATOM 561 O O . ASP A 1 72 ? 1.391 8.314 -19.735 1.00 94.62 72 ASP A O 1
ATOM 565 N N . ALA A 1 73 ? 2.069 7.430 -17.789 1.00 90.38 73 ALA A N 1
ATOM 566 C CA . ALA A 1 73 ? 3.493 7.640 -18.035 1.00 90.38 73 ALA A CA 1
ATOM 567 C C . ALA A 1 73 ? 3.932 6.915 -19.316 1.00 90.38 73 ALA A C 1
ATOM 569 O O . ALA A 1 73 ? 3.666 5.729 -19.496 1.00 90.38 73 ALA A O 1
ATOM 570 N N . ALA A 1 74 ? 4.599 7.619 -20.226 1.00 87.75 74 ALA A N 1
ATOM 571 C CA . ALA A 1 74 ? 5.077 7.058 -21.487 1.00 87.75 74 ALA A CA 1
ATOM 572 C C . ALA A 1 74 ? 6.534 7.480 -21.720 1.00 87.75 74 ALA A C 1
ATOM 574 O O . ALA A 1 74 ? 6.791 8.368 -22.537 1.00 87.75 74 ALA A O 1
ATOM 575 N N . PRO A 1 75 ? 7.491 6.901 -20.970 1.00 87.38 75 PRO A N 1
ATOM 576 C CA . PRO A 1 75 ? 8.893 7.251 -21.133 1.00 87.38 75 PRO A CA 1
ATOM 577 C C . PRO A 1 75 ? 9.373 6.960 -22.570 1.00 87.38 75 PRO A C 1
ATOM 579 O O . PRO A 1 75 ? 9.023 5.910 -23.129 1.00 87.38 75 PRO A O 1
ATOM 582 N N . PRO A 1 76 ? 10.165 7.860 -23.189 1.00 86.50 76 PRO A N 1
ATOM 583 C CA . PRO A 1 76 ? 10.726 7.651 -24.521 1.00 86.50 76 PRO A CA 1
ATOM 584 C C . PRO A 1 76 ? 11.448 6.305 -24.638 1.00 86.50 76 PRO A C 1
ATOM 586 O O . PRO A 1 76 ? 12.311 5.974 -23.832 1.00 86.50 76 PRO A O 1
ATOM 589 N N . GLY A 1 77 ? 11.081 5.513 -25.647 1.00 85.19 77 GLY A N 1
ATOM 590 C CA . GLY A 1 77 ? 11.684 4.198 -25.888 1.00 85.19 77 GLY A CA 1
ATOM 591 C C . GLY A 1 77 ? 11.243 3.082 -24.932 1.00 85.19 77 GLY A C 1
ATOM 592 O O . GLY A 1 77 ? 11.672 1.948 -25.119 1.00 85.19 77 GLY A O 1
ATOM 593 N N . ALA A 1 78 ? 10.368 3.354 -23.954 1.00 85.44 78 ALA A N 1
ATOM 594 C CA . ALA A 1 78 ? 9.943 2.368 -22.958 1.00 85.44 78 ALA A CA 1
ATOM 595 C C . ALA A 1 78 ? 8.470 2.527 -22.496 1.00 85.44 78 ALA A C 1
ATOM 597 O O . ALA A 1 78 ? 8.200 2.580 -21.299 1.00 85.44 78 ALA A O 1
ATOM 598 N N . PRO A 1 79 ? 7.467 2.552 -23.398 1.00 83.81 79 PRO A N 1
ATOM 599 C CA . PRO A 1 79 ? 6.077 2.920 -23.067 1.00 83.81 79 PRO A CA 1
ATOM 600 C C . PRO A 1 79 ? 5.351 1.994 -22.064 1.00 83.81 79 PRO A C 1
ATOM 602 O O . PRO A 1 79 ? 4.287 2.352 -21.548 1.00 83.81 79 PRO A O 1
ATOM 605 N N . GLY A 1 80 ? 5.892 0.798 -21.805 1.00 86.69 80 GLY A N 1
ATOM 606 C CA . GLY A 1 80 ? 5.384 -0.150 -20.804 1.00 86.69 80 GLY A CA 1
ATOM 607 C C . GLY A 1 80 ? 5.974 0.025 -19.398 1.00 86.69 80 GLY A C 1
ATOM 608 O O . GLY A 1 80 ? 5.428 -0.536 -18.444 1.00 86.69 80 GLY A O 1
ATOM 609 N N . LEU A 1 81 ? 7.059 0.794 -19.266 1.00 90.81 81 LEU A N 1
ATOM 610 C CA . LEU A 1 81 ? 7.719 1.077 -17.993 1.00 90.81 81 LEU A CA 1
ATOM 611 C C . LEU A 1 81 ? 7.110 2.306 -17.324 1.00 90.81 81 LEU A C 1
ATOM 613 O O . LEU A 1 81 ? 6.519 3.168 -17.976 1.00 90.81 81 LEU A O 1
ATOM 617 N N . VAL A 1 82 ? 7.271 2.380 -16.006 1.00 90.00 82 VAL A N 1
ATOM 618 C CA . VAL A 1 82 ? 6.876 3.559 -15.226 1.00 90.00 82 VAL A CA 1
ATOM 619 C C . VAL A 1 82 ? 7.896 4.695 -15.374 1.00 90.00 82 VAL A C 1
ATOM 621 O O . VAL A 1 82 ? 7.514 5.862 -15.409 1.00 90.00 82 VAL A O 1
ATOM 624 N N . SER A 1 83 ? 9.177 4.355 -15.537 1.00 86.50 83 SER A N 1
ATOM 625 C CA . SER A 1 83 ? 10.291 5.280 -15.772 1.00 86.50 83 SER A CA 1
ATOM 626 C C . SER A 1 83 ? 11.277 4.663 -16.770 1.00 86.50 83 SER A C 1
ATOM 628 O O . SER A 1 83 ? 11.407 3.443 -16.835 1.00 86.50 83 SER A O 1
ATOM 630 N N . GLN A 1 84 ? 11.989 5.490 -17.544 1.00 82.00 84 GLN A N 1
ATOM 631 C CA . GLN A 1 84 ? 13.002 5.018 -18.506 1.00 82.00 84 GLN A CA 1
ATOM 632 C C . GLN A 1 84 ? 14.263 4.446 -17.838 1.00 82.00 84 GLN A C 1
ATOM 634 O O . GLN A 1 84 ? 15.078 3.819 -18.510 1.00 82.00 84 GLN A O 1
ATOM 639 N N . TYR A 1 85 ? 14.428 4.675 -16.532 1.00 80.88 85 TYR A N 1
ATOM 640 C CA . TYR A 1 85 ? 15.600 4.263 -15.755 1.00 80.88 85 TYR A CA 1
ATOM 641 C C . TYR A 1 85 ? 15.318 3.127 -14.764 1.00 80.88 85 TYR A C 1
ATOM 643 O O . TYR A 1 85 ? 16.231 2.724 -14.054 1.00 80.88 85 TYR A O 1
ATOM 651 N N . ALA A 1 86 ? 14.085 2.617 -14.713 1.00 84.75 86 ALA A N 1
ATOM 652 C CA . ALA A 1 86 ? 13.667 1.592 -13.759 1.00 84.75 86 ALA A CA 1
ATOM 653 C C . ALA A 1 86 ? 13.182 0.327 -14.475 1.00 84.75 86 ALA A C 1
ATOM 655 O O . ALA A 1 86 ? 12.767 0.376 -15.630 1.00 84.75 86 ALA A O 1
ATOM 656 N N . THR A 1 87 ? 13.160 -0.810 -13.779 1.00 91.06 87 THR A N 1
ATOM 657 C CA . THR A 1 87 ? 12.622 -2.071 -14.326 1.00 91.06 87 THR A CA 1
ATOM 658 C C . THR A 1 87 ? 11.119 -2.258 -14.112 1.00 91.06 87 THR A C 1
ATOM 660 O O . THR A 1 87 ? 10.540 -3.213 -14.627 1.00 91.06 87 THR A O 1
ATOM 663 N N . VAL A 1 88 ? 10.475 -1.381 -13.339 1.00 94.94 88 VAL A N 1
ATOM 664 C CA . VAL A 1 88 ? 9.070 -1.537 -12.939 1.00 94.94 88 VAL A CA 1
ATOM 665 C C . VAL A 1 88 ? 8.136 -1.246 -14.114 1.00 94.94 88 VAL A C 1
ATOM 667 O O . VAL A 1 88 ? 8.161 -0.161 -14.707 1.00 94.94 88 VAL A O 1
ATOM 670 N N . THR A 1 89 ? 7.267 -2.208 -14.428 1.00 95.44 89 THR A N 1
ATOM 671 C CA . THR A 1 89 ? 6.257 -2.074 -15.486 1.00 95.44 89 THR A CA 1
ATOM 672 C C . THR A 1 89 ? 4.901 -1.619 -14.947 1.00 95.44 89 THR A C 1
ATOM 674 O O . THR A 1 89 ? 4.578 -1.768 -13.766 1.00 95.44 89 THR A O 1
ATOM 677 N N . LYS A 1 90 ? 4.036 -1.124 -15.838 1.00 95.81 90 LYS A N 1
ATOM 678 C CA . LYS A 1 90 ? 2.636 -0.810 -15.495 1.00 95.81 90 LYS A CA 1
ATOM 679 C C . LYS A 1 90 ? 1.851 -2.038 -15.024 1.00 95.81 90 LYS A C 1
ATOM 681 O O . LYS A 1 90 ? 0.944 -1.897 -14.203 1.00 95.81 90 LYS A O 1
ATOM 68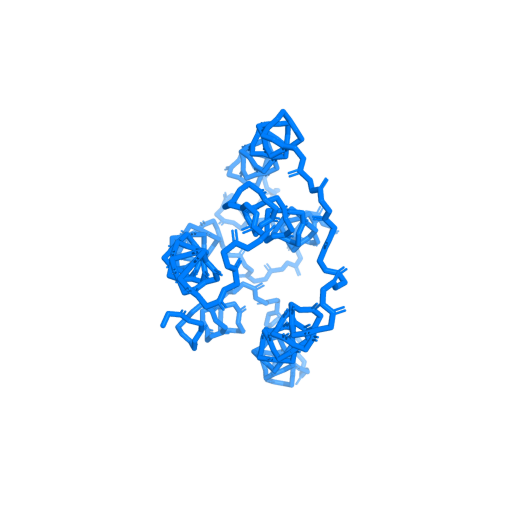6 N N . ASP A 1 91 ? 2.183 -3.228 -15.526 1.00 97.12 91 ASP A N 1
ATOM 687 C CA . ASP A 1 91 ? 1.556 -4.478 -15.087 1.00 97.12 91 ASP A CA 1
ATOM 688 C C . ASP A 1 91 ? 1.972 -4.863 -13.669 1.00 97.12 91 ASP A C 1
ATOM 690 O O . ASP A 1 91 ? 1.111 -5.248 -12.878 1.00 97.12 91 ASP A O 1
ATOM 694 N N . ASN A 1 92 ? 3.237 -4.642 -13.303 1.00 97.44 92 ASN A N 1
ATOM 695 C CA . ASN A 1 92 ? 3.693 -4.829 -11.926 1.00 97.44 92 ASN A CA 1
ATOM 696 C C . ASN A 1 92 ? 2.946 -3.908 -10.957 1.00 97.44 92 ASN A C 1
ATOM 698 O O . ASN A 1 92 ? 2.434 -4.360 -9.935 1.00 97.44 92 ASN A O 1
ATOM 702 N N . VAL A 1 93 ? 2.783 -2.629 -11.314 1.00 97.75 93 VAL A N 1
ATOM 703 C CA . VAL A 1 93 ? 2.015 -1.679 -10.491 1.00 97.75 93 VAL A CA 1
ATOM 704 C C . VAL A 1 93 ? 0.545 -2.092 -10.391 1.00 97.75 93 VAL A C 1
ATOM 706 O O . VAL A 1 93 ? -0.042 -2.023 -9.310 1.00 97.75 93 VAL A O 1
ATOM 709 N N . ARG A 1 94 ? -0.072 -2.562 -11.486 1.00 98.44 94 ARG A N 1
ATOM 710 C CA . ARG A 1 94 ? -1.442 -3.111 -11.468 1.00 98.44 94 ARG A CA 1
ATOM 711 C C . ARG A 1 94 ? -1.562 -4.291 -10.508 1.00 98.44 94 ARG A C 1
ATOM 713 O O . ARG A 1 94 ? -2.523 -4.355 -9.737 1.00 98.44 94 ARG A O 1
ATOM 720 N N . HIS A 1 95 ? -0.611 -5.215 -10.564 1.00 98.50 95 HIS A N 1
ATOM 721 C CA . HIS A 1 95 ? -0.599 -6.405 -9.730 1.00 98.50 95 HIS A CA 1
ATOM 722 C C . HIS A 1 95 ? -0.420 -6.047 -8.249 1.00 98.50 95 HIS A C 1
ATOM 724 O O . HIS A 1 95 ? -1.268 -6.401 -7.423 1.00 98.50 95 HIS A O 1
ATOM 730 N N . ALA A 1 96 ? 0.589 -5.231 -7.933 1.00 98.38 96 ALA A N 1
ATOM 731 C CA . ALA A 1 96 ? 0.850 -4.732 -6.588 1.00 98.38 96 ALA A CA 1
ATOM 732 C C . ALA A 1 96 ? -0.341 -3.947 -6.023 1.00 98.38 96 ALA A C 1
ATOM 734 O O . ALA A 1 96 ? -0.718 -4.135 -4.867 1.00 98.38 96 ALA A O 1
ATOM 735 N N . GLN A 1 97 ? -1.002 -3.118 -6.839 1.00 98.62 97 GLN A N 1
ATOM 736 C CA . GLN A 1 97 ? -2.181 -2.361 -6.420 1.00 98.62 97 GLN A CA 1
ATOM 737 C C . GLN A 1 97 ? -3.365 -3.271 -6.059 1.00 98.62 97 GLN A C 1
ATOM 739 O O . GLN A 1 97 ? -4.075 -2.992 -5.093 1.00 98.62 97 GLN A O 1
ATOM 744 N N . ARG A 1 98 ? -3.583 -4.371 -6.791 1.00 98.69 98 ARG A N 1
ATOM 745 C CA . ARG A 1 98 ? -4.630 -5.358 -6.463 1.00 98.69 98 ARG A CA 1
ATOM 746 C C . ARG A 1 98 ? -4.325 -6.091 -5.159 1.00 98.69 98 ARG A C 1
ATOM 748 O O . ARG A 1 98 ? -5.208 -6.199 -4.308 1.00 98.69 98 ARG A O 1
ATOM 755 N N . ALA A 1 99 ? -3.084 -6.537 -4.976 1.00 98.62 99 ALA A N 1
ATOM 756 C CA . ALA A 1 99 ? -2.654 -7.174 -3.734 1.00 98.62 99 ALA A CA 1
ATOM 757 C C . ALA A 1 99 ? -2.752 -6.213 -2.538 1.00 98.62 99 ALA A C 1
ATOM 759 O O . ALA A 1 99 ? -3.234 -6.594 -1.470 1.00 98.62 99 ALA A O 1
ATOM 760 N N . TRP A 1 100 ? -2.393 -4.942 -2.739 1.00 98.75 100 TRP A N 1
ATOM 761 C CA . TRP A 1 100 ? -2.547 -3.893 -1.737 1.00 98.75 100 TRP A CA 1
ATOM 762 C C . TRP A 1 100 ? -4.005 -3.695 -1.317 1.00 98.75 100 TRP A C 1
ATOM 764 O O . TRP A 1 100 ? -4.278 -3.582 -0.126 1.00 98.75 100 TRP A O 1
ATOM 774 N N . LEU A 1 101 ? -4.954 -3.673 -2.262 1.00 98.69 101 LEU A N 1
ATOM 775 C CA . LEU A 1 101 ? -6.382 -3.551 -1.941 1.00 98.69 101 LEU A CA 1
ATOM 776 C C . LEU A 1 101 ? -6.857 -4.718 -1.064 1.00 98.69 101 LEU A C 1
ATOM 778 O O . LEU A 1 101 ? -7.510 -4.484 -0.049 1.00 98.69 101 LEU A O 1
ATOM 782 N N . ALA A 1 102 ? -6.465 -5.950 -1.402 1.00 98.69 102 ALA A N 1
ATOM 783 C CA . ALA A 1 102 ? -6.792 -7.131 -0.604 1.00 98.69 102 ALA A CA 1
ATOM 784 C C . ALA A 1 102 ? -6.181 -7.067 0.807 1.00 98.69 102 ALA A C 1
ATOM 786 O O . ALA A 1 102 ? -6.852 -7.371 1.794 1.00 98.69 102 ALA A O 1
ATOM 787 N N . TYR A 1 103 ? -4.923 -6.630 0.923 1.00 98.62 103 TYR A N 1
ATOM 788 C CA . TYR A 1 103 ? -4.277 -6.389 2.214 1.00 98.62 103 TYR A CA 1
ATOM 789 C C . TYR A 1 103 ? -4.988 -5.300 3.026 1.00 98.62 103 TYR A C 1
ATOM 791 O O . TYR A 1 103 ? -5.314 -5.528 4.191 1.00 98.62 103 TYR A O 1
ATOM 799 N N . ARG A 1 104 ? -5.277 -4.145 2.415 1.00 98.50 104 ARG A N 1
ATOM 800 C CA . ARG A 1 104 ? -5.971 -3.025 3.057 1.00 98.50 104 ARG A CA 1
ATOM 801 C C . ARG A 1 104 ? -7.307 -3.473 3.628 1.00 98.50 104 ARG A C 1
ATOM 803 O O . ARG A 1 104 ? -7.605 -3.174 4.779 1.00 98.50 104 ARG A O 1
ATOM 810 N N . ASP A 1 105 ? -8.103 -4.174 2.831 1.00 98.50 105 ASP A N 1
ATOM 811 C CA . ASP A 1 105 ? -9.445 -4.576 3.235 1.00 98.50 105 ASP A CA 1
ATOM 812 C C . ASP A 1 105 ? -9.395 -5.627 4.356 1.00 98.50 105 ASP A C 1
ATOM 814 O O . ASP A 1 105 ? -10.143 -5.511 5.330 1.00 98.50 105 ASP A O 1
ATOM 818 N N . ALA A 1 106 ? -8.447 -6.571 4.298 1.00 98.44 106 ALA A N 1
ATOM 819 C CA . ALA A 1 106 ? -8.209 -7.531 5.376 1.00 98.44 106 ALA A CA 1
ATOM 820 C C . ALA A 1 106 ? -7.772 -6.850 6.686 1.00 98.44 106 ALA A C 1
ATOM 822 O O . ALA A 1 106 ? -8.321 -7.148 7.748 1.00 98.44 106 ALA A O 1
ATOM 823 N N . LEU A 1 107 ? -6.823 -5.908 6.623 1.00 97.62 107 LEU A N 1
ATOM 824 C CA . LEU A 1 107 ? -6.336 -5.200 7.808 1.00 97.62 107 LEU A CA 1
ATOM 825 C C . LEU A 1 107 ? -7.406 -4.287 8.412 1.00 97.62 107 LEU A C 1
ATOM 827 O O . LEU A 1 107 ? -7.545 -4.231 9.629 1.00 97.62 107 LEU A O 1
ATOM 831 N N . VAL A 1 108 ? -8.203 -3.604 7.587 1.00 97.06 108 VAL A N 1
ATOM 832 C CA . VAL A 1 108 ? -9.340 -2.806 8.071 1.00 97.06 108 VAL A CA 1
ATOM 833 C C . VAL A 1 108 ? -10.369 -3.700 8.763 1.00 97.06 108 VAL A C 1
ATOM 835 O O . VAL A 1 108 ? -10.860 -3.336 9.830 1.00 97.06 108 VAL A O 1
ATOM 838 N N . GLY A 1 109 ? -10.680 -4.868 8.188 1.00 97.62 109 GLY A N 1
ATOM 839 C CA . GLY A 1 109 ? -11.591 -5.841 8.794 1.00 97.62 109 GLY A CA 1
ATOM 840 C C . GLY A 1 109 ? -11.103 -6.314 10.163 1.00 97.62 109 GLY A C 1
ATOM 841 O O . GLY A 1 109 ? -11.845 -6.244 11.141 1.00 97.62 109 GLY A O 1
ATOM 842 N N . PHE A 1 110 ? -9.831 -6.707 10.255 1.00 96.94 110 PHE A N 1
ATOM 843 C CA . PHE A 1 110 ? -9.194 -7.047 11.528 1.00 96.94 110 PHE A CA 1
ATOM 844 C C . PHE A 1 110 ? -9.235 -5.877 12.523 1.00 96.94 110 PHE A C 1
ATOM 846 O O . PHE A 1 110 ? -9.657 -6.042 13.668 1.00 96.94 110 PHE A O 1
ATOM 853 N N . GLY A 1 111 ? -8.840 -4.685 12.075 1.00 94.88 111 GLY A N 1
ATOM 854 C CA . GLY A 1 111 ? -8.703 -3.501 12.912 1.00 94.88 111 GLY A CA 1
ATOM 855 C C . GLY A 1 111 ? -10.018 -3.056 1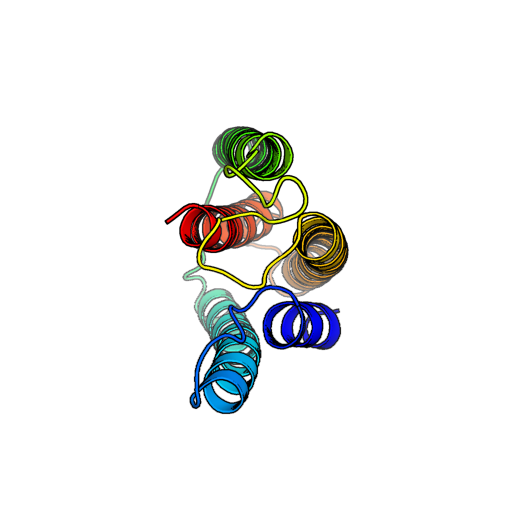3.548 1.00 94.88 111 GLY A C 1
ATOM 856 O O . GLY A 1 111 ? -10.043 -2.734 14.730 1.00 94.88 111 GLY A O 1
ATOM 857 N N . VAL A 1 112 ? -11.125 -3.095 12.801 1.00 94.94 112 VAL A N 1
ATOM 858 C CA . VAL A 1 112 ? -12.457 -2.744 13.325 1.00 94.94 112 VAL A CA 1
ATOM 859 C C . VAL A 1 112 ? -12.948 -3.754 14.368 1.00 94.94 112 VAL A C 1
ATOM 861 O O . VAL A 1 112 ? -13.590 -3.355 15.336 1.00 94.94 112 VAL A O 1
ATOM 864 N N . LEU A 1 113 ? -12.636 -5.044 14.200 1.00 97.06 113 LEU A N 1
ATOM 865 C CA . LEU A 1 113 ? -13.027 -6.088 15.154 1.00 97.06 113 LEU A CA 1
ATOM 866 C C . LEU A 1 113 ? -12.204 -6.024 16.446 1.00 97.06 113 LEU A C 1
ATOM 868 O O . LEU A 1 113 ? -12.757 -6.125 17.539 1.00 97.06 113 LEU A O 1
ATOM 872 N N . ARG A 1 114 ? -10.883 -5.854 16.330 1.00 96.56 114 ARG A N 1
ATOM 873 C CA . ARG A 1 114 ? -9.961 -5.872 17.476 1.00 96.56 114 ARG A CA 1
ATOM 874 C C . ARG A 1 114 ? -9.874 -4.529 18.207 1.00 96.56 114 ARG A C 1
ATOM 876 O O . ARG A 1 114 ? -9.643 -4.518 19.419 1.00 96.56 114 ARG A O 1
ATOM 883 N N . TYR A 1 115 ? -10.059 -3.421 17.488 1.00 93.94 115 TYR A N 1
ATOM 884 C CA . TYR A 1 115 ? -9.942 -2.050 17.991 1.00 93.94 115 TYR A CA 1
ATOM 885 C C . TYR A 1 115 ? -11.188 -1.222 17.621 1.00 93.94 115 TYR A C 1
ATOM 887 O O . TYR A 1 115 ? -11.097 -0.272 16.839 1.00 93.94 115 TYR A O 1
ATOM 895 N N . PRO A 1 116 ? -12.366 -1.525 18.197 1.00 92.50 116 PRO A N 1
ATOM 896 C CA . PRO A 1 116 ? -13.638 -0.913 17.795 1.00 92.50 116 PRO A CA 1
ATOM 897 C C . PRO A 1 116 ? -13.715 0.604 18.042 1.00 92.50 116 PRO A C 1
ATOM 899 O O . PRO A 1 116 ? -14.525 1.292 17.425 1.00 92.50 116 PRO A O 1
ATOM 902 N N . ALA A 1 117 ? -12.858 1.151 18.910 1.00 90.31 117 ALA A N 1
ATOM 903 C CA . ALA A 1 117 ? -12.738 2.595 19.127 1.00 90.31 117 ALA A CA 1
ATOM 904 C C . ALA A 1 117 ? -12.079 3.339 17.946 1.00 90.31 117 ALA A C 1
ATOM 906 O O . ALA A 1 117 ? -12.140 4.569 17.877 1.00 90.31 117 ALA A O 1
ATOM 907 N N . ILE A 1 118 ? -11.432 2.615 17.029 1.00 91.56 118 ILE A N 1
ATOM 908 C CA . ILE A 1 118 ? -10.739 3.167 15.867 1.00 91.56 118 ILE A CA 1
ATOM 909 C C . ILE A 1 118 ? -11.630 2.941 14.640 1.00 91.56 118 ILE A C 1
ATOM 911 O O . ILE A 1 118 ? -11.816 1.800 14.212 1.00 91.56 118 ILE A O 1
ATOM 915 N N . PRO A 1 119 ? -12.190 4.002 14.035 1.00 91.88 119 PRO A N 1
ATOM 916 C CA . PRO A 1 119 ? -13.111 3.840 12.920 1.00 91.88 119 PRO A CA 1
ATOM 917 C C . PRO A 1 119 ? -12.398 3.280 11.687 1.00 91.88 119 PRO A C 1
ATOM 919 O O . PRO A 1 119 ? -11.233 3.585 11.425 1.00 91.88 119 PRO A O 1
ATOM 922 N N . ALA A 1 120 ? -13.132 2.546 10.847 1.00 94.12 120 ALA A N 1
ATOM 923 C CA . ALA A 1 120 ? -12.613 2.000 9.589 1.00 94.12 120 ALA A CA 1
ATOM 924 C C . ALA A 1 120 ? -11.954 3.069 8.690 1.00 94.12 120 ALA A C 1
ATOM 926 O O . ALA A 1 120 ? -10.994 2.782 7.976 1.00 94.12 120 ALA A O 1
ATOM 927 N N . SER A 1 121 ? -12.449 4.315 8.729 1.00 94.12 121 SER A N 1
ATOM 928 C CA . SER A 1 121 ? -11.877 5.436 7.973 1.00 94.12 121 SER A CA 1
ATOM 929 C C . SER A 1 121 ? -10.446 5.769 8.385 1.00 94.12 121 SER A C 1
ATOM 931 O O . SER A 1 121 ? -9.665 6.152 7.520 1.00 94.12 121 SER A O 1
ATOM 933 N N . ALA A 1 122 ? -10.089 5.602 9.662 1.00 93.19 122 ALA A N 1
ATOM 934 C CA . ALA A 1 122 ? -8.742 5.868 10.156 1.00 93.19 122 ALA A CA 1
ATOM 935 C C . ALA A 1 122 ? -7.737 4.863 9.582 1.00 93.19 122 ALA A C 1
ATOM 937 O O . ALA A 1 122 ? -6.742 5.267 8.978 1.00 93.19 122 ALA A O 1
ATOM 938 N N . TRP A 1 123 ? -8.063 3.569 9.659 1.00 95.00 123 TRP A N 1
ATOM 939 C CA . TRP A 1 123 ? -7.282 2.491 9.048 1.00 95.00 123 TRP A CA 1
ATOM 940 C C . TRP A 1 123 ? -7.098 2.702 7.544 1.00 95.00 123 TRP A C 1
ATOM 942 O O . TRP A 1 123 ? -5.976 2.706 7.036 1.00 95.00 123 TRP A O 1
ATOM 952 N N . LYS A 1 124 ? -8.203 2.946 6.827 1.00 96.38 124 LYS A N 1
ATOM 953 C CA . LYS A 1 124 ? -8.172 3.178 5.379 1.00 96.38 124 LYS A CA 1
ATOM 954 C C . LYS A 1 124 ? -7.330 4.399 5.015 1.00 96.38 124 LYS A C 1
ATOM 956 O O . LYS A 1 124 ? -6.541 4.322 4.077 1.00 96.38 124 LYS A O 1
ATOM 961 N N . ALA A 1 125 ? -7.480 5.509 5.735 1.00 95.19 125 ALA A N 1
ATOM 962 C CA . ALA A 1 125 ? -6.740 6.735 5.467 1.00 95.19 125 ALA A CA 1
ATOM 963 C C . ALA A 1 125 ? -5.229 6.552 5.678 1.00 95.19 125 ALA A C 1
ATOM 965 O O . ALA A 1 125 ? -4.466 6.876 4.772 1.00 95.19 125 ALA A O 1
ATOM 966 N N . MET A 1 126 ? -4.810 5.956 6.798 1.00 94.56 126 MET A N 1
ATOM 967 C CA . MET A 1 126 ? -3.399 5.668 7.086 1.00 94.56 126 MET A CA 1
ATOM 968 C C . MET A 1 126 ? -2.752 4.810 5.987 1.00 94.56 126 MET A C 1
ATOM 970 O O . MET A 1 126 ? -1.696 5.153 5.453 1.00 94.56 126 MET A O 1
ATOM 974 N N . LEU A 1 127 ? -3.404 3.705 5.613 1.0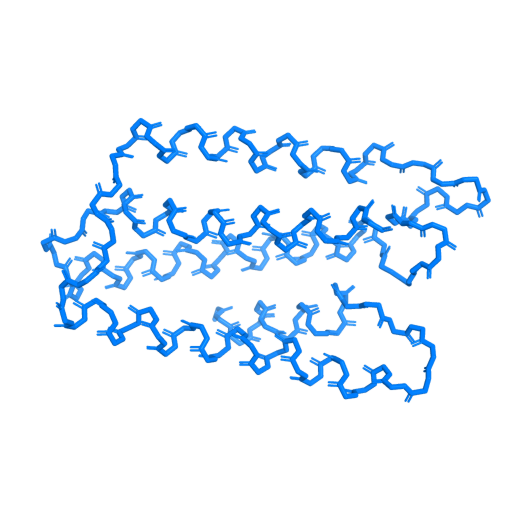0 96.69 127 LEU A N 1
ATOM 975 C CA . LEU A 1 127 ? -2.892 2.798 4.582 1.00 96.69 127 LEU A CA 1
ATOM 976 C C . LEU A 1 127 ? -2.845 3.479 3.207 1.00 96.69 127 LEU A C 1
ATOM 978 O O . LEU A 1 127 ? -1.915 3.256 2.433 1.00 96.69 127 LEU A O 1
ATOM 982 N N . THR A 1 128 ? -3.824 4.338 2.911 1.00 97.62 128 THR A N 1
ATOM 983 C CA . THR A 1 128 ? -3.887 5.096 1.653 1.00 97.62 128 THR A CA 1
ATOM 984 C C . THR A 1 128 ? -2.792 6.160 1.577 1.00 97.62 128 THR A C 1
ATOM 986 O O . THR A 1 128 ? -2.162 6.293 0.532 1.00 97.62 128 THR A O 1
ATOM 989 N N . GLU A 1 129 ? -2.511 6.882 2.668 1.00 96.12 129 GLU A N 1
ATOM 990 C CA . GLU A 1 129 ? -1.389 7.833 2.739 1.00 96.12 129 GLU A CA 1
ATOM 991 C C . GLU A 1 129 ? -0.060 7.145 2.438 1.00 96.12 129 GLU A C 1
ATOM 993 O O . GLU A 1 129 ? 0.700 7.617 1.592 1.00 96.12 129 GLU A O 1
ATOM 998 N N . ARG A 1 130 ? 0.180 5.985 3.055 1.00 95.94 130 ARG A N 1
ATOM 999 C CA . ARG A 1 130 ? 1.372 5.174 2.791 1.00 95.94 130 ARG A CA 1
ATOM 1000 C C . ARG A 1 130 ? 1.466 4.757 1.327 1.00 95.94 130 ARG A C 1
ATOM 1002 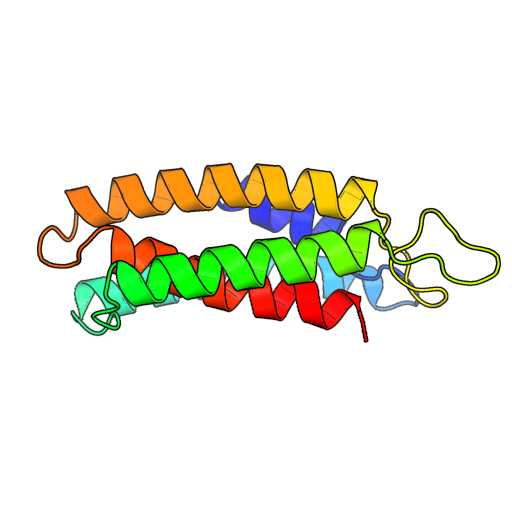O O . ARG A 1 130 ? 2.511 4.942 0.710 1.00 95.94 130 ARG A O 1
ATOM 1009 N N . ARG A 1 131 ? 0.381 4.231 0.754 1.00 98.12 131 ARG A N 1
ATOM 1010 C CA . ARG A 1 131 ? 0.386 3.767 -0.639 1.00 98.12 131 ARG A CA 1
ATOM 1011 C C . ARG A 1 131 ? 0.616 4.903 -1.632 1.00 98.12 131 ARG A C 1
ATOM 1013 O O . ARG A 1 131 ? 1.290 4.704 -2.634 1.00 98.12 131 ARG A O 1
ATOM 1020 N N . ILE A 1 132 ? 0.108 6.103 -1.347 1.00 98.25 132 ILE A N 1
ATOM 1021 C CA . ILE A 1 132 ? 0.387 7.298 -2.155 1.00 98.25 132 ILE A CA 1
ATOM 1022 C C . ILE A 1 132 ? 1.885 7.590 -2.200 1.00 98.25 132 ILE A C 1
ATOM 1024 O O . ILE A 1 132 ? 2.392 7.882 -3.280 1.00 98.25 132 ILE A O 1
ATOM 1028 N N . VAL A 1 133 ? 2.579 7.524 -1.057 1.00 97.25 133 VAL A N 1
ATOM 1029 C CA . VAL A 1 133 ? 4.032 7.755 -0.995 1.00 97.25 133 VAL A CA 1
ATOM 1030 C C . VAL A 1 133 ? 4.754 6.725 -1.860 1.00 97.25 133 VAL A C 1
ATOM 1032 O O . VAL A 1 133 ? 5.455 7.112 -2.786 1.00 97.25 133 VAL A O 1
ATOM 1035 N N . GLN A 1 134 ? 4.455 5.443 -1.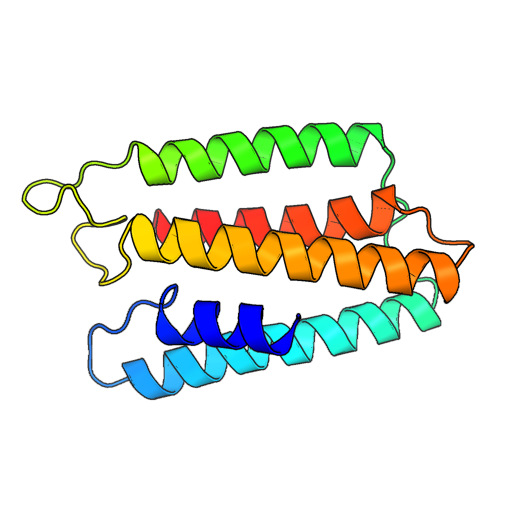653 1.00 96.19 134 GLN A N 1
ATOM 1036 C CA . GLN A 1 134 ? 5.054 4.335 -2.404 1.00 96.19 134 GLN A CA 1
ATOM 1037 C C . GLN A 1 134 ? 4.868 4.452 -3.918 1.00 96.19 134 GLN A C 1
ATOM 1039 O O . GLN A 1 134 ? 5.799 4.228 -4.678 1.00 96.19 134 GLN A O 1
ATOM 1044 N N . LEU A 1 135 ? 3.663 4.806 -4.370 1.00 96.75 135 LEU A N 1
ATOM 1045 C CA . LEU A 1 135 ? 3.398 5.018 -5.792 1.00 96.75 135 LEU A CA 1
ATOM 1046 C C . LEU A 1 135 ? 4.118 6.266 -6.325 1.00 96.75 135 LEU A C 1
ATOM 1048 O O . LEU A 1 135 ? 4.550 6.286 -7.471 1.00 96.75 135 LEU A O 1
ATOM 1052 N N . SER A 1 136 ? 4.246 7.316 -5.512 1.00 95.06 136 SER A N 1
ATOM 1053 C CA . SER A 1 136 ? 4.911 8.553 -5.938 1.00 95.06 136 SER A CA 1
ATOM 1054 C C . SER A 1 136 ? 6.423 8.381 -6.080 1.00 95.06 136 SER A C 1
ATOM 1056 O O . SER A 1 136 ? 7.017 9.061 -6.908 1.00 95.06 136 SER A O 1
ATOM 1058 N N . GLU A 1 137 ? 7.036 7.483 -5.307 1.00 92.50 137 GLU A N 1
ATOM 1059 C CA . GLU A 1 137 ? 8.458 7.128 -5.425 1.00 92.50 137 GLU A CA 1
ATOM 1060 C C . GLU A 1 137 ? 8.779 6.477 -6.777 1.00 92.50 137 GLU A C 1
ATOM 1062 O O . GLU A 1 137 ? 9.864 6.687 -7.299 1.00 92.50 137 GLU A O 1
ATOM 1067 N N . LEU A 1 138 ? 7.825 5.773 -7.398 1.00 91.38 138 LEU A N 1
ATOM 1068 C CA . LEU A 1 138 ? 8.013 5.168 -8.726 1.00 91.38 138 LEU A CA 1
ATOM 1069 C C . LEU A 1 138 ? 8.075 6.191 -9.869 1.00 91.38 138 LEU A C 1
ATOM 1071 O O . LEU A 1 138 ? 8.473 5.845 -10.977 1.00 91.38 138 LEU A O 1
ATOM 1075 N N . LEU A 1 139 ? 7.610 7.419 -9.627 1.00 84.25 139 LEU A N 1
ATOM 1076 C CA . LEU A 1 139 ? 7.595 8.504 -10.612 1.00 84.25 139 LEU A CA 1
ATOM 1077 C C . LEU A 1 139 ? 8.853 9.386 -10.557 1.00 84.25 139 LEU A C 1
ATOM 1079 O O . LEU A 1 139 ? 8.941 10.332 -11.342 1.00 84.25 139 LEU A O 1
ATOM 1083 N N . GLN A 1 140 ? 9.752 9.140 -9.602 1.00 71.94 140 GLN A N 1
ATOM 1084 C CA . GLN A 1 140 ? 11.030 9.847 -9.465 1.00 71.94 140 GLN A CA 1
ATOM 1085 C C . GLN A 1 140 ? 12.102 9.169 -10.320 1.00 71.94 140 GLN A C 1
ATOM 1087 O O . GLN A 1 140 ? 12.958 9.915 -10.841 1.00 71.94 140 GLN A O 1
#